Protein AF-Q9BMR5-F1 (afdb_monomer)

Solvent-accessible surface area (backbone atoms only — not comparable to full-atom values): 5766 Å² total; per-residue (Å²): 106,56,61,57,50,42,56,49,53,53,52,51,52,52,21,58,75,69,73,54,71,47,70,67,59,56,53,52,51,51,50,51,50,58,52,51,51,54,52,49,50,53,50,49,54,52,49,41,70,75,56,55,82,54,90,75,76,72,67,81,45,70,62,59,56,49,62,74,42,49,86,38,69,51,47,53,58,54,41,50,93,39,92,43,70,69,48,20,72,74,49,78,69,63,83,73,129

Organism: Plasmodium falciparum (NCBI:txid5833)

Sequence (97 aa):
FLEDYNKIKHKISHCINNGEVSKCIKDCVKKWVEEKEKEWKKLKEHYQKQYGYNNSGESYPVRSILEQFQSGTEFKNAIKPCGTLQQFESFCGLNGD

Mean predicted aligned error: 7.59 Å

Radius of gyration: 16.03 Å; Cα contacts (8 Å, |Δi|>4): 43; chains: 1; bounding box: 33×26×45 Å

Foldseek 3Di:
DLVVLLVLVVVCVVCVVVVNPDPVSVVVVVVVVVVVVVVVVVVQVVCCVVPVVPPPPPPVDVVVVLVVCCVPPSSCSNQPPDPDPVCSVPPVVPPPD

pLDDT: mean 80.09, std 14.68, range [31.17, 95.81]

InterPro domains:
  IPR004258 Duffy-binding-like domain [PF03011] (1-93)

Structure (mmCIF, N/CA/C/O backbone):
data_AF-Q9BMR5-F1
#
_entry.id   AF-Q9BMR5-F1
#
loop_
_atom_site.group_PDB
_atom_site.id
_atom_site.type_symbol
_atom_site.label_atom_id
_atom_site.label_alt_id
_atom_site.label_comp_id
_atom_site.label_asym_id
_atom_site.label_entity_id
_atom_site.label_seq_id
_atom_site.pdbx_PDB_ins_code
_atom_site.Cartn_x
_atom_site.Cartn_y
_atom_site.Cartn_z
_atom_site.occupancy
_atom_site.B_iso_or_equiv
_atom_site.auth_seq_id
_atom_site.auth_comp_id
_atom_site.auth_asym_id
_ato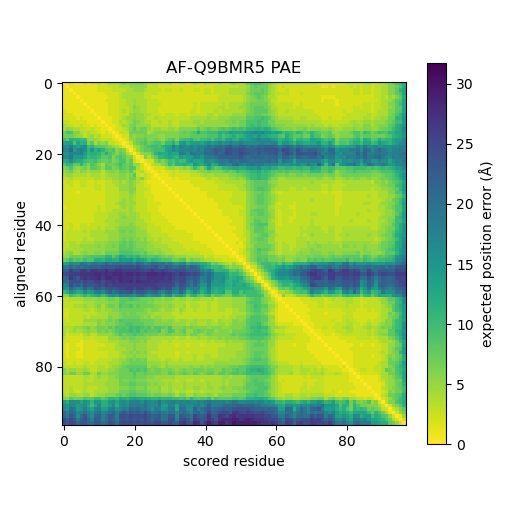m_site.auth_atom_id
_atom_site.pdbx_PDB_model_num
ATOM 1 N N . PHE A 1 1 ? 4.800 -2.669 1.728 1.00 90.19 1 PHE A N 1
ATOM 2 C CA . PHE A 1 1 ? 3.620 -1.858 1.347 1.00 90.19 1 PHE A CA 1
ATOM 3 C C . PHE A 1 1 ? 2.306 -2.596 1.604 1.00 90.19 1 PHE A C 1
AT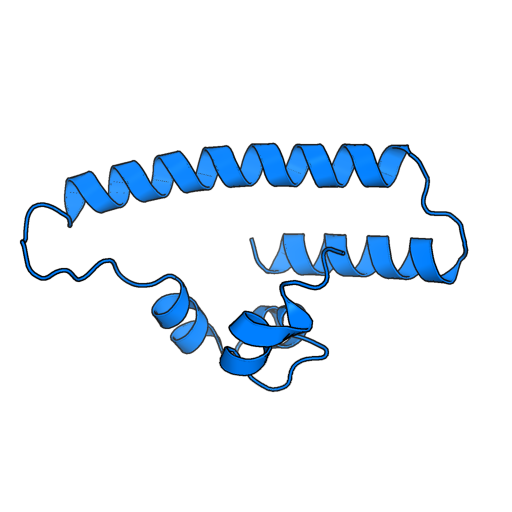OM 5 O O . PHE A 1 1 ? 1.621 -2.205 2.536 1.00 90.19 1 PHE A O 1
ATOM 12 N N . LEU A 1 2 ? 1.949 -3.654 0.849 1.00 92.44 2 LEU A N 1
ATOM 13 C CA . LEU A 1 2 ? 0.644 -4.336 1.001 1.00 92.44 2 LEU A CA 1
ATOM 14 C C . LEU A 1 2 ? 0.419 -4.937 2.399 1.00 92.44 2 LEU A C 1
ATOM 16 O O . LEU A 1 2 ? -0.683 -4.857 2.933 1.00 92.44 2 LEU A O 1
ATOM 20 N N . GLU A 1 3 ? 1.457 -5.489 3.025 1.00 93.12 3 GLU A N 1
ATOM 21 C CA . GLU A 1 3 ? 1.377 -5.964 4.413 1.00 93.12 3 GLU A CA 1
ATOM 22 C C . GLU A 1 3 ? 1.032 -4.846 5.404 1.00 93.12 3 GLU A C 1
ATOM 24 O O . GLU A 1 3 ? 0.133 -5.004 6.229 1.00 93.12 3 GLU A O 1
ATOM 29 N N . ASP A 1 4 ? 1.728 -3.711 5.319 1.00 92.81 4 ASP A N 1
ATOM 30 C CA . ASP A 1 4 ? 1.491 -2.559 6.195 1.00 92.81 4 ASP A CA 1
ATOM 31 C C . ASP A 1 4 ? 0.096 -1.982 5.967 1.00 92.81 4 ASP A C 1
ATOM 33 O O . ASP A 1 4 ? -0.628 -1.721 6.925 1.00 92.81 4 A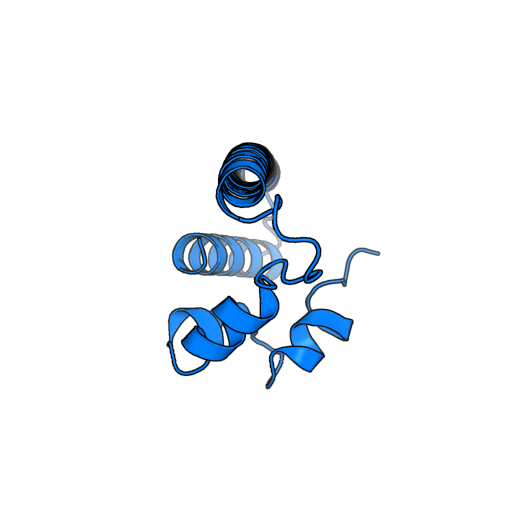SP A O 1
ATOM 37 N N . TYR A 1 5 ? -0.310 -1.872 4.699 1.00 91.88 5 TYR A N 1
ATOM 38 C CA . TYR A 1 5 ? -1.657 -1.472 4.313 1.00 91.88 5 TYR A CA 1
ATOM 39 C C . TYR A 1 5 ? -2.713 -2.381 4.957 1.00 91.88 5 TYR A C 1
ATOM 41 O O . TYR A 1 5 ? -3.642 -1.887 5.594 1.00 91.88 5 TYR A O 1
ATOM 49 N N . ASN A 1 6 ? -2.541 -3.706 4.880 1.00 92.12 6 ASN A N 1
ATOM 50 C CA . ASN A 1 6 ? -3.448 -4.670 5.506 1.00 92.12 6 ASN A CA 1
ATOM 51 C C . ASN A 1 6 ? -3.506 -4.514 7.033 1.00 92.12 6 ASN A C 1
ATOM 53 O O . ASN A 1 6 ? -4.595 -4.505 7.609 1.00 92.12 6 ASN A O 1
ATOM 57 N N . LYS A 1 7 ? -2.353 -4.348 7.696 1.00 90.94 7 LYS A N 1
ATOM 58 C CA . LYS A 1 7 ? -2.277 -4.132 9.153 1.00 90.94 7 LYS A CA 1
ATOM 59 C C . LYS A 1 7 ? -2.997 -2.846 9.567 1.00 90.94 7 LYS A C 1
ATOM 61 O O . LYS A 1 7 ? -3.735 -2.845 10.551 1.00 90.94 7 LYS A O 1
ATOM 66 N N . ILE A 1 8 ? -2.795 -1.759 8.824 1.00 89.38 8 ILE A N 1
ATOM 67 C CA . ILE A 1 8 ? -3.429 -0.462 9.078 1.00 89.38 8 ILE A CA 1
ATOM 68 C C . ILE A 1 8 ? -4.941 -0.555 8.867 1.00 89.38 8 ILE A C 1
ATOM 70 O O . ILE A 1 8 ? -5.703 -0.187 9.759 1.00 89.38 8 ILE A O 1
ATOM 74 N N . LYS A 1 9 ? -5.376 -1.116 7.737 1.00 86.44 9 LYS A N 1
ATOM 75 C CA . LYS A 1 9 ? -6.791 -1.319 7.407 1.00 86.44 9 LYS A CA 1
ATOM 76 C C . LYS A 1 9 ? -7.521 -2.124 8.482 1.00 86.44 9 LYS A C 1
ATOM 78 O O . LYS A 1 9 ? -8.602 -1.727 8.903 1.00 86.44 9 LYS A O 1
ATOM 83 N N . HIS A 1 10 ? -6.904 -3.201 8.971 1.00 86.88 10 HIS A N 1
ATOM 84 C CA . HIS A 1 10 ? -7.448 -4.021 10.055 1.00 86.88 10 HIS A CA 1
ATOM 85 C C . HIS A 1 10 ? -7.570 -3.251 11.382 1.00 86.88 10 HIS A C 1
ATOM 87 O O . HIS A 1 10 ? -8.558 -3.388 12.100 1.00 86.88 10 HIS A O 1
ATOM 93 N N . LYS A 1 11 ? -6.576 -2.425 11.733 1.00 83.75 11 LYS A N 1
ATOM 94 C CA . LYS A 1 11 ? -6.649 -1.591 12.945 1.00 83.75 11 LYS A CA 1
ATOM 95 C C . LYS A 1 11 ? -7.758 -0.545 12.839 1.00 83.75 11 LYS A C 1
ATOM 97 O O . LYS A 1 11 ? -8.529 -0.387 13.778 1.00 83.75 11 LYS A O 1
ATOM 102 N N . ILE A 1 12 ? -7.863 0.130 11.693 1.00 83.44 12 ILE A N 1
ATOM 103 C CA . ILE A 1 12 ? -8.900 1.141 11.451 1.00 83.44 12 ILE A CA 1
ATOM 104 C C . ILE A 1 12 ? -10.295 0.511 11.516 1.00 83.44 12 ILE A C 1
ATOM 106 O O . ILE A 1 12 ? -11.170 1.072 12.170 1.00 83.44 12 ILE A O 1
ATOM 110 N N . SER A 1 13 ? -10.508 -0.649 10.884 1.00 79.81 13 SER A N 1
ATOM 111 C CA . SER A 1 13 ? -11.820 -1.308 10.896 1.00 79.81 13 SER A CA 1
ATOM 112 C C . SER A 1 13 ? -12.259 -1.688 12.309 1.00 79.81 13 SER A C 1
ATOM 114 O O . SER A 1 13 ? -13.423 -1.502 12.651 1.00 79.81 13 SER A O 1
ATOM 116 N N . HIS A 1 14 ? -11.334 -2.147 13.158 1.00 75.75 14 HIS A N 1
ATOM 117 C CA . HIS A 1 14 ? -11.639 -2.435 14.559 1.00 75.75 14 HIS A CA 1
ATOM 118 C C . HIS A 1 14 ? -12.050 -1.171 15.331 1.00 75.75 14 HIS A C 1
ATOM 120 O O . HIS A 1 14 ? -13.025 -1.189 16.074 1.00 75.75 14 HIS A O 1
ATOM 126 N N . CYS A 1 15 ? -11.372 -0.047 15.097 1.00 74.94 15 CYS A N 1
ATOM 127 C CA . CYS A 1 15 ? -11.698 1.224 15.745 1.00 74.94 15 CYS A CA 1
ATOM 128 C C . CYS A 1 15 ? -13.029 1.820 15.282 1.00 74.94 15 CYS A C 1
ATOM 130 O O . CYS A 1 15 ? -13.752 2.378 16.101 1.00 74.94 15 CYS A O 1
ATOM 132 N N . ILE A 1 16 ? -13.373 1.684 13.998 1.00 73.56 16 ILE A N 1
ATOM 133 C CA . ILE A 1 16 ? -14.688 2.091 13.481 1.00 73.56 16 ILE A CA 1
ATOM 134 C C . ILE A 1 16 ? -15.787 1.244 14.129 1.00 73.56 16 ILE A C 1
ATOM 136 O O . ILE A 1 16 ? -16.752 1.797 14.649 1.00 73.56 16 ILE A O 1
ATOM 140 N N . ASN A 1 17 ? -15.616 -0.080 14.153 1.00 70.75 17 ASN A N 1
ATOM 141 C CA . ASN A 1 17 ? -16.616 -1.000 14.698 1.00 70.75 17 ASN A CA 1
ATOM 142 C C . ASN A 1 17 ? -16.828 -0.829 16.209 1.00 70.75 17 ASN A C 1
ATOM 144 O O . ASN A 1 17 ? -17.938 -1.031 16.690 1.00 70.75 17 ASN A O 1
ATOM 148 N N . ASN A 1 18 ? -15.790 -0.426 16.944 1.00 71.38 18 ASN A N 1
ATOM 149 C CA . ASN A 1 18 ? -15.872 -0.183 18.384 1.00 71.38 18 ASN A CA 1
ATOM 150 C C . ASN A 1 18 ? -16.301 1.256 18.736 1.00 71.38 18 ASN A C 1
ATOM 152 O O . ASN A 1 18 ? -16.393 1.586 19.913 1.00 71.38 18 ASN A O 1
ATOM 156 N N . GLY A 1 19 ? -16.532 2.134 17.748 1.00 63.59 19 GLY A N 1
ATOM 157 C CA . GLY A 1 19 ? -16.862 3.549 17.983 1.00 63.59 19 GLY A CA 1
ATOM 158 C C . GLY A 1 19 ? -15.694 4.401 18.505 1.00 63.59 19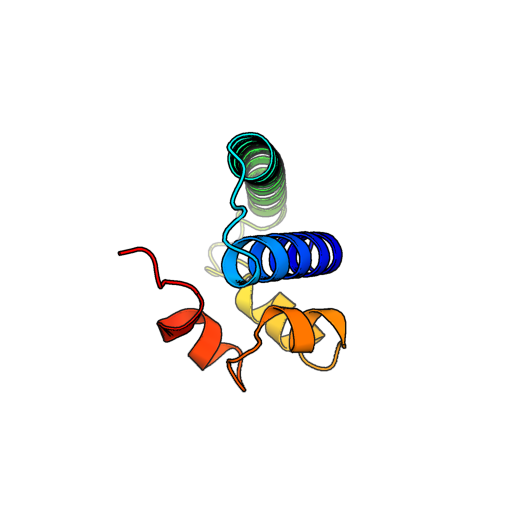 GLY A C 1
ATOM 159 O O . GLY A 1 19 ? -15.881 5.556 18.877 1.00 63.59 19 GLY A O 1
ATOM 160 N N . GLU A 1 20 ? -14.475 3.861 18.496 1.00 64.38 20 GLU A N 1
ATOM 161 C CA . GLU A 1 20 ? -13.264 4.446 19.078 1.00 64.38 20 GLU A CA 1
ATOM 162 C C . GLU A 1 20 ? -12.251 4.844 17.996 1.00 64.38 20 GLU A C 1
ATOM 164 O O . GLU A 1 20 ? -11.069 4.487 18.048 1.00 64.38 20 GLU A O 1
ATOM 169 N N . VAL A 1 21 ? -12.667 5.605 16.980 1.00 62.84 21 VAL A N 1
ATOM 170 C CA . VAL A 1 21 ? -11.681 6.215 16.072 1.00 62.84 21 VAL A CA 1
ATOM 171 C C . VAL A 1 21 ? -10.983 7.360 16.807 1.00 62.84 21 VAL A C 1
ATOM 173 O O . VAL A 1 21 ? -11.340 8.531 16.674 1.00 62.84 21 VAL A O 1
ATOM 176 N N . SER A 1 22 ? -9.978 7.017 17.614 1.00 67.75 22 SER A N 1
ATOM 177 C CA . SER A 1 22 ? -9.178 8.000 18.335 1.00 67.75 22 SER A CA 1
ATOM 178 C C . SER A 1 22 ? -8.402 8.892 17.359 1.00 67.75 22 SER A C 1
ATOM 180 O O . SER A 1 22 ? -7.948 8.460 16.294 1.00 67.75 22 SER A O 1
ATOM 182 N N . LYS A 1 23 ? -8.205 10.155 17.748 1.00 64.44 23 LYS A N 1
ATOM 183 C CA . LYS A 1 23 ? -7.396 11.130 16.998 1.00 64.44 23 LYS A CA 1
ATOM 184 C C . LYS A 1 23 ? -5.981 10.601 16.700 1.00 64.44 23 LYS A C 1
ATOM 186 O O . LYS A 1 23 ? -5.469 10.810 15.607 1.00 64.44 23 LYS A O 1
ATOM 191 N N . CYS A 1 24 ? -5.421 9.811 17.622 1.00 63.66 24 CYS A N 1
ATOM 192 C CA . CYS A 1 24 ? -4.109 9.173 17.495 1.00 63.66 24 CYS A CA 1
ATOM 193 C C . CYS A 1 24 ? -4.006 8.256 16.261 1.00 63.66 24 CYS A C 1
ATOM 195 O O . CYS A 1 24 ? -3.028 8.323 15.522 1.00 63.66 24 CYS A O 1
ATOM 197 N N . ILE A 1 25 ? -5.033 7.449 15.972 1.00 75.75 25 ILE A N 1
ATOM 198 C CA . ILE A 1 25 ? -4.998 6.522 14.829 1.00 75.75 25 ILE A CA 1
ATOM 199 C C . ILE A 1 25 ? -5.074 7.282 13.507 1.00 75.75 25 ILE A C 1
ATOM 201 O O . ILE A 1 25 ? -4.338 6.953 12.578 1.00 75.75 25 ILE A O 1
ATOM 205 N N . LYS A 1 26 ? -5.897 8.335 13.431 1.00 77.25 26 LYS A N 1
ATOM 206 C CA . LYS A 1 26 ? -5.960 9.198 12.242 1.00 77.25 26 LYS A CA 1
ATOM 207 C C . LYS A 1 26 ? -4.607 9.852 11.959 1.00 77.25 26 LYS A C 1
ATOM 209 O O . LYS A 1 26 ? -4.140 9.799 10.823 1.00 77.25 26 LYS A O 1
ATOM 214 N N . ASP A 1 27 ? -3.955 10.394 12.985 1.00 83.44 27 ASP A N 1
ATOM 215 C CA . ASP A 1 27 ? -2.657 11.060 12.842 1.00 83.44 27 ASP A CA 1
ATOM 216 C C . ASP A 1 27 ? -1.543 10.071 12.446 1.00 83.44 27 ASP A C 1
ATOM 218 O O . ASP A 1 27 ? -0.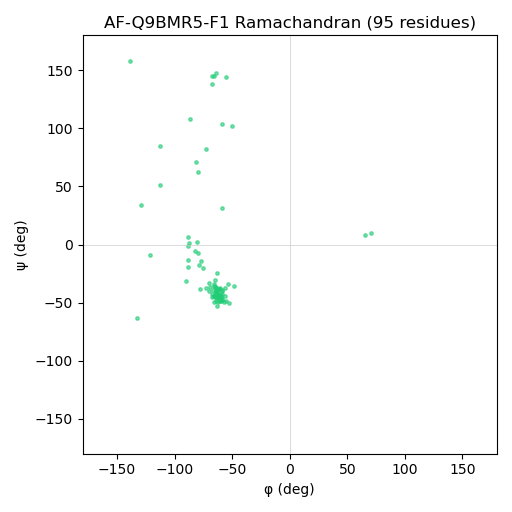727 10.376 11.573 1.00 83.44 27 ASP A O 1
ATOM 222 N N . CYS A 1 28 ? -1.539 8.853 13.004 1.00 84.81 28 CYS A N 1
ATOM 223 C CA . CYS A 1 28 ? -0.597 7.799 12.610 1.00 84.81 28 CYS A CA 1
ATOM 224 C C . CYS A 1 28 ? -0.776 7.365 11.149 1.00 84.81 28 CYS A C 1
ATOM 226 O O . CYS A 1 28 ? 0.209 7.219 10.427 1.00 84.81 28 CYS A O 1
ATOM 228 N N . VAL A 1 29 ? -2.022 7.162 10.711 1.00 88.75 29 VAL A N 1
ATOM 229 C CA . VAL A 1 29 ? -2.332 6.757 9.331 1.00 88.75 29 VAL A CA 1
ATOM 230 C C . VAL A 1 29 ? -1.950 7.863 8.360 1.00 88.75 29 VAL A C 1
ATOM 232 O O . VAL A 1 29 ? -1.289 7.589 7.363 1.00 88.75 29 VAL A O 1
ATOM 235 N N . LYS A 1 30 ? -2.290 9.116 8.683 1.00 89.31 30 LYS A N 1
ATOM 236 C CA . LYS A 1 30 ? -1.920 10.280 7.876 1.00 89.31 30 LYS A CA 1
ATOM 237 C C . LYS A 1 30 ? -0.405 10.375 7.704 1.00 89.31 30 LYS A C 1
ATOM 239 O O . LYS A 1 30 ? 0.072 10.472 6.579 1.00 89.31 30 LYS A O 1
ATOM 244 N N . LYS A 1 31 ? 0.355 10.269 8.799 1.00 92.38 31 LYS A N 1
ATOM 245 C CA . LYS A 1 31 ? 1.821 10.305 8.748 1.00 92.38 31 LYS A CA 1
ATOM 246 C C . LYS A 1 31 ? 2.398 9.165 7.905 1.00 92.38 31 LYS A C 1
ATOM 248 O O . LYS A 1 31 ? 3.300 9.396 7.107 1.00 92.38 31 LYS A O 1
ATOM 253 N N . TRP A 1 32 ? 1.860 7.952 8.044 1.00 93.12 32 TRP A N 1
ATOM 254 C CA . TRP A 1 32 ? 2.283 6.813 7.228 1.00 93.12 32 TRP A CA 1
ATOM 255 C C . TRP A 1 32 ? 2.017 7.049 5.734 1.00 93.12 32 TRP A C 1
ATOM 257 O O . TRP A 1 32 ? 2.903 6.799 4.920 1.00 93.12 32 TRP A O 1
ATOM 267 N N . VAL A 1 33 ? 0.843 7.581 5.367 1.00 92.50 33 VAL A N 1
ATOM 268 C CA . VAL A 1 33 ? 0.524 7.940 3.972 1.00 92.50 33 VAL A CA 1
ATOM 269 C C . VAL A 1 33 ? 1.511 8.984 3.447 1.00 92.50 33 VAL A C 1
ATOM 271 O O . VAL A 1 33 ? 2.112 8.762 2.400 1.00 92.50 33 VAL A O 1
ATOM 274 N N . GLU A 1 34 ? 1.761 10.061 4.196 1.00 95.31 34 GLU A N 1
ATOM 275 C CA . GLU A 1 34 ? 2.713 11.112 3.802 1.00 95.31 34 GLU A CA 1
ATOM 276 C C . GLU A 1 34 ? 4.141 10.574 3.591 1.00 95.31 34 GLU A C 1
ATOM 278 O O . GLU A 1 34 ? 4.855 11.006 2.682 1.00 95.31 34 GLU A O 1
ATOM 283 N N . GLU A 1 35 ? 4.590 9.636 4.428 1.00 95.81 35 GLU A N 1
ATOM 284 C CA . GLU A 1 35 ? 5.890 8.978 4.272 1.00 95.81 35 GLU A CA 1
ATOM 285 C C . GLU A 1 35 ? 5.924 8.092 3.019 1.00 95.81 35 GLU A C 1
ATOM 287 O O . GLU A 1 35 ? 6.869 8.180 2.227 1.00 95.81 35 GLU A O 1
ATOM 292 N N . LYS A 1 36 ? 4.876 7.294 2.777 1.00 94.50 36 LYS A N 1
ATOM 293 C CA . LYS A 1 36 ? 4.799 6.415 1.601 1.00 94.50 36 LYS A CA 1
ATOM 294 C C . LYS A 1 36 ? 4.626 7.168 0.290 1.00 94.50 36 LYS A C 1
ATOM 296 O O . LYS A 1 36 ? 5.215 6.752 -0.703 1.00 94.50 36 LYS A O 1
ATOM 301 N N . GLU A 1 37 ? 3.939 8.304 0.272 1.00 92.31 37 GLU A N 1
ATOM 302 C CA . GLU A 1 37 ? 3.891 9.186 -0.899 1.00 92.31 37 GLU A CA 1
ATOM 303 C C . GLU A 1 37 ? 5.275 9.745 -1.252 1.00 92.31 37 GLU A C 1
ATOM 305 O O . GLU A 1 37 ? 5.665 9.762 -2.423 1.00 92.31 37 GLU A O 1
ATOM 310 N N . LYS A 1 38 ? 6.060 10.154 -0.245 1.00 95.75 38 LYS A N 1
ATOM 311 C CA . LYS A 1 38 ? 7.436 10.638 -0.449 1.00 95.75 38 LYS A CA 1
ATOM 312 C C . LYS A 1 38 ? 8.354 9.533 -0.968 1.00 95.75 38 LYS A C 1
ATOM 314 O O . LYS A 1 38 ? 9.137 9.781 -1.886 1.00 95.75 38 LYS A O 1
ATOM 319 N N . GLU A 1 39 ? 8.271 8.332 -0.396 1.00 94.62 39 GLU A N 1
ATOM 320 C CA . GLU A 1 39 ? 8.999 7.155 -0.890 1.00 94.62 39 GLU A CA 1
ATOM 321 C C . GLU A 1 39 ? 8.612 6.839 -2.341 1.00 94.62 39 GLU A C 1
ATOM 323 O O . GLU A 1 39 ? 9.485 6.688 -3.198 1.00 94.62 39 GLU A O 1
ATOM 328 N N . TRP A 1 40 ? 7.308 6.815 -2.635 1.00 90.75 40 TRP A N 1
ATOM 329 C CA . TRP A 1 40 ? 6.778 6.516 -3.961 1.00 90.75 40 TRP A CA 1
ATOM 330 C C . TRP A 1 40 ? 7.238 7.523 -5.014 1.00 90.75 40 TRP A C 1
ATOM 332 O O . TRP A 1 40 ? 7.667 7.126 -6.097 1.00 90.75 40 TRP A O 1
ATOM 342 N N . LYS A 1 41 ? 7.222 8.822 -4.692 1.00 88.69 41 LYS A N 1
ATOM 343 C CA . LYS A 1 41 ? 7.706 9.8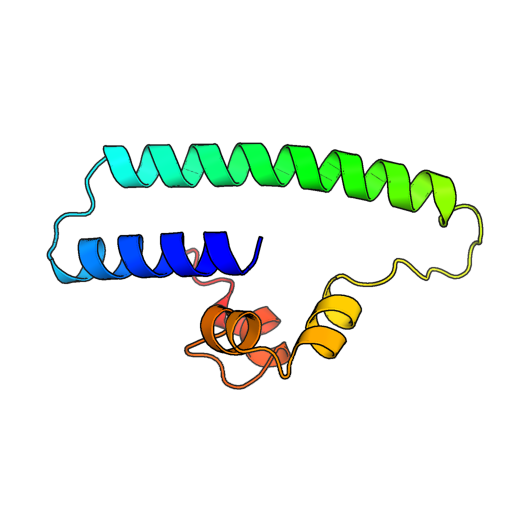74 -5.594 1.00 88.69 41 LYS A CA 1
ATOM 344 C C . LYS A 1 41 ? 9.173 9.658 -5.971 1.00 88.69 41 LYS A C 1
ATOM 346 O O . LYS A 1 41 ? 9.500 9.682 -7.154 1.00 88.69 41 LYS A O 1
ATOM 351 N N . LYS A 1 42 ? 10.038 9.380 -4.990 1.00 91.56 42 LYS A N 1
ATOM 352 C CA . LYS A 1 42 ? 11.465 9.107 -5.235 1.00 91.56 42 LYS A CA 1
ATOM 353 C C . LYS A 1 42 ? 11.670 7.856 -6.088 1.00 91.56 42 LYS A C 1
ATOM 355 O O . LYS A 1 42 ? 12.479 7.876 -7.012 1.00 91.56 42 LYS A O 1
ATOM 360 N N . LEU A 1 43 ? 10.931 6.783 -5.799 1.00 87.19 43 LEU A N 1
ATOM 361 C CA . LEU A 1 43 ? 11.006 5.541 -6.568 1.00 87.19 43 LEU A CA 1
ATOM 362 C C . LEU A 1 43 ? 10.552 5.758 -8.014 1.00 87.19 43 LEU A C 1
ATOM 364 O O . LEU A 1 43 ? 11.242 5.336 -8.938 1.00 87.19 43 LEU A O 1
ATOM 368 N N . LYS A 1 44 ? 9.444 6.477 -8.213 1.00 83.56 44 LYS A N 1
ATOM 369 C CA . LYS A 1 44 ? 8.935 6.839 -9.537 1.00 83.56 44 LYS A CA 1
ATOM 370 C C . LYS A 1 44 ? 9.947 7.677 -10.314 1.00 83.56 44 LYS A C 1
ATOM 372 O O . LYS A 1 44 ? 10.228 7.352 -11.460 1.00 83.56 44 LYS A O 1
ATOM 377 N N . GLU A 1 45 ? 10.530 8.704 -9.697 1.00 85.94 45 GLU A N 1
ATOM 378 C CA . GLU A 1 45 ? 11.567 9.536 -10.322 1.00 85.94 45 GLU A CA 1
ATOM 379 C C . GLU A 1 45 ? 12.798 8.712 -10.725 1.00 85.94 45 GLU A C 1
ATOM 381 O O . GLU A 1 45 ? 13.303 8.864 -11.836 1.00 85.94 45 GLU A O 1
ATOM 386 N N . HIS A 1 46 ? 13.276 7.819 -9.854 1.00 86.69 46 HIS A N 1
ATOM 387 C CA . HIS A 1 46 ? 14.410 6.945 -10.159 1.00 86.69 46 HIS A CA 1
ATOM 388 C C . HIS A 1 46 ? 14.089 5.983 -11.310 1.00 86.69 46 HIS A C 1
ATOM 390 O O . HIS A 1 46 ? 14.868 5.849 -12.253 1.00 86.69 46 HIS A O 1
ATOM 396 N N . TYR A 1 47 ? 12.916 5.352 -11.264 1.00 80.81 47 TYR A N 1
ATOM 397 C CA . TYR A 1 47 ? 12.456 4.433 -12.298 1.00 80.81 47 TYR A CA 1
ATOM 398 C C . TYR A 1 47 ? 12.295 5.137 -13.652 1.00 80.81 47 TYR A C 1
ATOM 400 O O . TYR A 1 47 ? 12.768 4.645 -14.671 1.00 80.81 47 TYR A O 1
ATOM 408 N N . GLN A 1 48 ? 11.705 6.335 -13.665 1.00 79.38 48 GLN A N 1
ATOM 409 C CA . GLN A 1 48 ? 11.569 7.159 -14.868 1.00 79.38 48 GLN A CA 1
ATOM 410 C C . GLN A 1 48 ? 12.921 7.623 -15.418 1.00 79.38 48 GLN A C 1
ATOM 412 O O . GLN A 1 48 ? 13.093 7.655 -16.630 1.00 79.38 48 GLN A O 1
ATOM 417 N N . LYS A 1 49 ? 13.905 7.941 -14.572 1.00 83.56 49 LYS A N 1
ATOM 418 C CA . LYS A 1 49 ? 15.265 8.249 -15.047 1.00 83.56 49 LYS A CA 1
ATOM 419 C C . LYS A 1 49 ? 15.919 7.052 -15.735 1.00 83.56 49 LYS A C 1
ATOM 421 O O . LYS A 1 49 ? 16.601 7.235 -16.736 1.00 83.56 49 LYS A O 1
ATOM 426 N N . GLN A 1 50 ? 15.717 5.849 -15.198 1.00 79.69 50 GLN A N 1
ATOM 427 C CA . GLN A 1 50 ? 16.337 4.629 -15.711 1.00 79.69 50 GLN A CA 1
ATOM 428 C C . GLN A 1 50 ? 15.647 4.091 -16.975 1.00 79.69 50 GLN A C 1
ATOM 430 O O . GLN A 1 50 ? 16.327 3.612 -17.877 1.00 79.69 50 GLN A O 1
ATOM 435 N N . TYR A 1 51 ? 14.317 4.176 -17.049 1.00 75.25 51 TYR A N 1
ATOM 436 C CA . TYR A 1 51 ? 13.520 3.514 -18.091 1.00 75.25 51 TYR A CA 1
ATOM 437 C C . TYR A 1 51 ? 12.675 4.473 -18.946 1.00 75.25 51 TYR A C 1
ATOM 439 O O . TYR A 1 51 ? 12.114 4.061 -19.954 1.00 75.25 51 TYR A O 1
ATOM 447 N N . GLY A 1 52 ? 12.588 5.755 -18.585 1.00 67.31 52 GLY A N 1
ATOM 448 C CA . GLY A 1 52 ? 11.725 6.748 -19.238 1.00 67.31 52 GLY A CA 1
ATOM 449 C C . GLY A 1 52 ? 12.334 7.476 -20.440 1.00 67.31 52 GLY A C 1
ATOM 450 O O . GLY A 1 52 ? 11.665 8.329 -21.010 1.00 67.31 52 GLY A O 1
ATOM 451 N N . TYR A 1 53 ? 13.576 7.164 -20.835 1.00 58.94 53 TYR A N 1
ATOM 452 C CA . TYR A 1 53 ? 14.199 7.706 -22.058 1.00 58.94 53 TYR A CA 1
ATOM 453 C C . TYR A 1 53 ? 13.726 7.008 -23.339 1.00 58.94 53 TYR A C 1
ATOM 455 O O . TYR A 1 53 ? 13.860 7.550 -24.437 1.00 58.94 53 TYR A O 1
ATOM 463 N N . ASN A 1 54 ? 13.143 5.819 -23.205 1.00 54.66 54 ASN A N 1
ATOM 464 C CA . ASN A 1 54 ? 12.531 5.116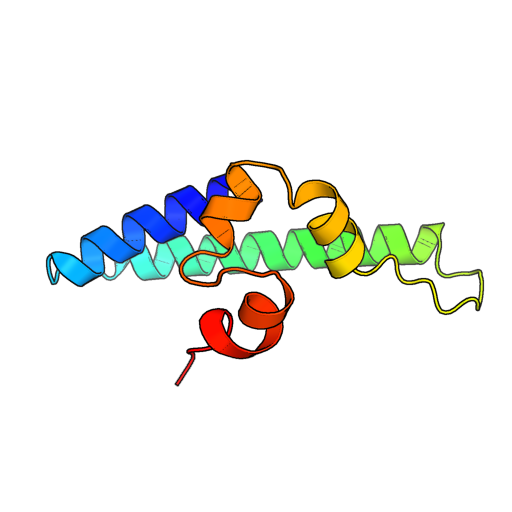 -24.314 1.00 54.66 54 ASN A CA 1
ATOM 465 C C . ASN A 1 54 ? 11.092 5.626 -24.414 1.00 54.66 54 ASN A C 1
ATOM 467 O O . ASN A 1 54 ? 10.266 5.317 -23.561 1.00 54.66 54 ASN A O 1
ATOM 471 N N . ASN A 1 55 ? 10.799 6.422 -25.443 1.00 51.03 55 ASN A N 1
ATOM 472 C CA . ASN A 1 55 ? 9.470 6.938 -25.808 1.00 51.03 55 ASN A CA 1
ATOM 473 C C . ASN A 1 55 ? 8.416 5.832 -26.099 1.00 51.03 55 ASN A C 1
ATOM 475 O O . ASN A 1 55 ? 7.532 6.027 -26.925 1.00 51.03 55 ASN A O 1
ATOM 479 N N . SER A 1 56 ? 8.478 4.658 -25.465 1.00 51.62 56 SER A N 1
ATOM 480 C CA . SER A 1 56 ? 7.496 3.583 -25.631 1.00 51.62 56 SER A CA 1
ATOM 481 C C . SER A 1 56 ? 6.221 3.806 -24.815 1.00 51.62 56 SER A C 1
ATOM 483 O O . SER A 1 56 ? 5.268 3.051 -24.966 1.00 51.62 56 SER A O 1
ATOM 485 N N . GLY A 1 57 ? 6.163 4.817 -23.939 1.00 50.78 57 GLY A N 1
ATOM 486 C CA . GLY A 1 57 ? 5.006 4.993 -23.054 1.00 50.78 57 GLY A CA 1
ATOM 487 C C . GLY A 1 57 ? 4.846 3.854 -22.036 1.00 50.78 57 GLY A C 1
ATOM 488 O O . GLY A 1 57 ? 3.861 3.821 -21.302 1.00 50.78 57 GLY A O 1
ATOM 489 N N . GLU A 1 58 ? 5.829 2.952 -21.938 1.00 52.41 58 GLU A N 1
ATOM 490 C CA . GLU A 1 58 ? 5.865 1.835 -20.994 1.00 52.41 58 GLU A CA 1
ATOM 491 C C . GLU A 1 58 ? 6.306 2.325 -19.610 1.00 52.41 58 GLU A C 1
ATOM 493 O O . GLU A 1 58 ? 7.318 1.929 -19.034 1.00 52.41 58 GLU A O 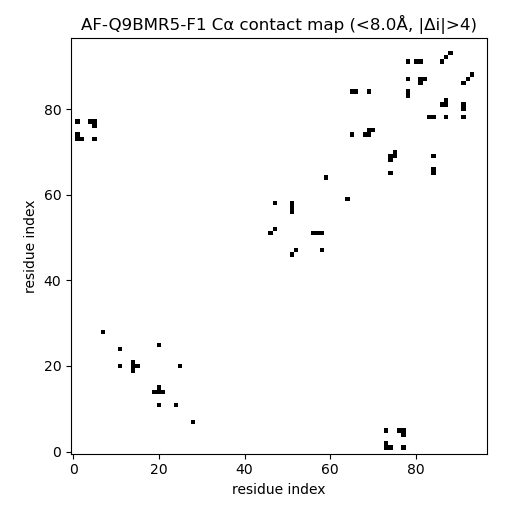1
ATOM 498 N N . SER A 1 59 ? 5.503 3.213 -19.032 1.00 56.25 59 SER A N 1
ATOM 499 C CA . SER A 1 59 ? 5.399 3.273 -17.582 1.00 56.25 59 SER A CA 1
ATOM 500 C C . SER A 1 59 ? 4.928 1.891 -17.150 1.00 56.25 59 SER A C 1
ATOM 502 O O . SER A 1 59 ? 3.748 1.626 -17.342 1.00 56.25 59 SER A O 1
ATOM 504 N N . TYR A 1 60 ? 5.797 1.029 -16.600 1.00 60.06 60 TYR A N 1
ATOM 505 C CA . TYR A 1 60 ? 5.377 -0.232 -15.973 1.00 60.06 60 TYR A CA 1
ATOM 506 C C . TYR A 1 60 ? 4.247 0.094 -14.998 1.00 60.06 60 TYR A C 1
ATOM 508 O O . TYR A 1 60 ? 4.504 0.683 -13.939 1.00 60.06 60 TYR A O 1
ATOM 516 N N . PRO A 1 61 ? 2.984 -0.167 -15.373 1.00 74.44 61 PRO A N 1
ATOM 517 C CA . PRO A 1 61 ? 1.875 0.357 -14.615 1.00 74.44 61 PRO A CA 1
ATOM 518 C C . PRO A 1 61 ? 1.905 -0.349 -13.270 1.00 74.44 61 PRO A C 1
ATOM 520 O O . PRO A 1 61 ? 2.091 -1.565 -13.210 1.00 74.44 61 PRO A O 1
ATOM 523 N N . VAL A 1 62 ? 1.678 0.389 -12.184 1.00 81.25 62 VAL A N 1
ATOM 524 C CA . VAL A 1 62 ? 1.488 -0.214 -10.852 1.00 81.25 62 VAL A CA 1
ATOM 525 C C . VAL A 1 62 ? 0.474 -1.355 -10.928 1.00 81.25 62 VAL A C 1
ATOM 527 O O . VAL A 1 62 ? 0.658 -2.394 -10.304 1.00 81.25 62 VAL A O 1
ATOM 530 N N . ARG A 1 63 ? -0.537 -1.192 -11.786 1.00 84.56 63 ARG A N 1
ATOM 531 C CA . ARG A 1 63 ? -1.500 -2.223 -12.145 1.00 84.56 63 ARG A CA 1
ATOM 532 C C . ARG A 1 63 ? -0.855 -3.530 -12.615 1.00 84.56 63 ARG A C 1
ATOM 534 O O . ARG A 1 63 ? -1.188 -4.565 -12.062 1.00 84.56 63 ARG A O 1
ATOM 541 N N . SER A 1 64 ? 0.087 -3.512 -13.557 1.00 85.62 64 SER A N 1
ATOM 542 C CA . SER A 1 64 ? 0.726 -4.742 -14.052 1.00 85.62 64 SER A CA 1
ATOM 543 C C . SER A 1 64 ? 1.527 -5.457 -12.966 1.00 85.62 64 SER A C 1
ATOM 545 O O . SER A 1 64 ? 1.521 -6.683 -12.901 1.00 85.62 64 SER A O 1
ATOM 547 N N . ILE A 1 65 ? 2.177 -4.703 -12.075 1.00 86.62 65 ILE A N 1
ATOM 548 C CA . ILE A 1 65 ? 2.851 -5.273 -10.901 1.00 86.62 65 ILE A CA 1
ATOM 549 C C . ILE A 1 65 ? 1.809 -5.952 -10.001 1.00 86.62 65 ILE A C 1
ATOM 551 O O . ILE A 1 65 ? 1.961 -7.110 -9.629 1.00 86.62 65 ILE A O 1
ATOM 555 N N . LEU A 1 66 ? 0.714 -5.262 -9.689 1.00 89.75 66 LEU A N 1
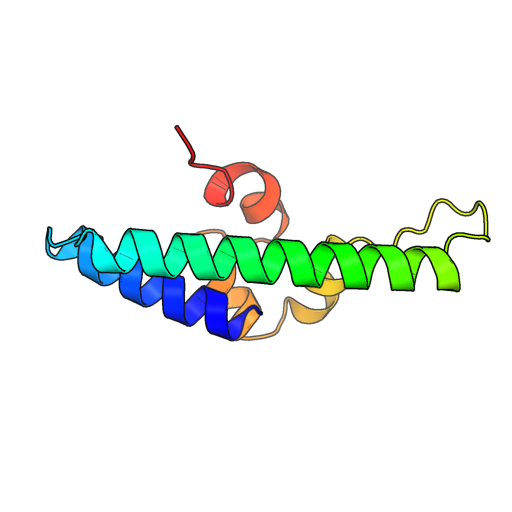ATOM 556 C CA . LEU A 1 66 ? -0.365 -5.797 -8.861 1.00 89.75 66 LEU A CA 1
ATOM 557 C C . LEU A 1 66 ? -1.046 -7.033 -9.480 1.00 89.75 66 LEU A C 1
ATOM 559 O O . LEU A 1 66 ? -1.339 -7.980 -8.754 1.00 89.75 66 LEU A O 1
ATOM 563 N N . GLU A 1 67 ? -1.233 -7.069 -10.801 1.00 90.19 67 GLU A N 1
ATOM 564 C CA . GLU A 1 67 ? -1.749 -8.230 -11.542 1.00 90.19 67 GLU A CA 1
ATOM 565 C C . GLU A 1 67 ? -0.812 -9.444 -11.429 1.00 90.19 67 GLU A C 1
ATOM 567 O O . GLU A 1 67 ? -1.287 -10.565 -11.257 1.00 90.19 67 GLU A O 1
ATOM 572 N N . GLN A 1 68 ? 0.513 -9.249 -11.440 1.00 90.62 68 GLN A N 1
ATOM 573 C CA . GLN A 1 68 ? 1.474 -10.340 -11.208 1.00 90.62 68 GLN A CA 1
ATOM 574 C C . GLN A 1 68 ? 1.381 -10.901 -9.783 1.00 90.62 68 GLN A C 1
ATOM 576 O O . GLN A 1 68 ? 1.500 -12.109 -9.580 1.00 90.62 68 GLN A O 1
ATOM 581 N N . PHE A 1 69 ? 1.118 -10.044 -8.794 1.00 89.62 69 PHE A N 1
ATOM 582 C CA . PHE A 1 69 ? 0.983 -10.442 -7.390 1.00 89.62 69 PHE A CA 1
ATOM 583 C C . PHE A 1 69 ? -0.444 -10.843 -6.991 1.00 89.62 69 PHE A C 1
ATOM 585 O O . PHE A 1 69 ? -0.693 -11.120 -5.816 1.00 89.62 69 PHE A O 1
ATOM 592 N N . GLN A 1 70 ? -1.383 -10.932 -7.940 1.00 90.88 70 GLN A N 1
ATOM 593 C CA . GLN A 1 70 ? -2.805 -11.119 -7.635 1.00 90.88 70 GLN A CA 1
ATOM 594 C C . GLN A 1 70 ? -3.138 -12.439 -6.919 1.00 90.88 70 GLN A C 1
ATOM 596 O O . GLN A 1 70 ? -4.147 -12.561 -6.220 1.00 90.88 70 GLN A O 1
ATOM 601 N N . SER A 1 71 ? -2.290 -13.456 -7.087 1.00 90.12 71 SER A N 1
ATOM 602 C CA . SER A 1 71 ? -2.435 -14.750 -6.418 1.00 90.12 71 SER A CA 1
ATOM 603 C C . SER A 1 71 ? -2.034 -14.697 -4.938 1.00 90.12 71 SER A C 1
ATOM 605 O O . SER A 1 71 ? -2.490 -15.552 -4.169 1.00 90.12 71 SER A O 1
ATOM 607 N N . GLY A 1 72 ? -1.247 -13.691 -4.538 1.00 93.38 72 GLY A N 1
ATOM 608 C CA . GLY A 1 72 ? -0.706 -13.516 -3.196 1.00 93.38 72 GLY A CA 1
ATOM 609 C C . GLY A 1 72 ? -1.774 -13.205 -2.150 1.00 93.38 72 GLY A C 1
ATOM 610 O O . GLY A 1 72 ? -2.764 -12.513 -2.408 1.00 93.38 72 GLY A O 1
ATOM 611 N N . THR A 1 73 ? -1.574 -13.719 -0.939 1.00 93.69 73 THR A N 1
ATOM 612 C CA . THR A 1 73 ? -2.516 -13.562 0.177 1.00 93.69 73 THR A CA 1
ATOM 613 C C . THR A 1 73 ? -2.645 -12.099 0.597 1.00 93.69 73 THR A C 1
ATOM 615 O O . THR A 1 73 ? -3.745 -11.617 0.868 1.00 93.69 73 THR A O 1
ATOM 618 N N . GLU A 1 74 ? -1.537 -11.364 0.596 1.00 93.62 74 GLU A N 1
ATOM 619 C CA . GLU A 1 74 ? -1.457 -9.945 0.930 1.00 93.62 74 GLU A CA 1
ATOM 620 C C . GLU A 1 74 ? -2.275 -9.114 -0.055 1.00 93.62 74 GLU A C 1
ATOM 622 O O . GLU A 1 74 ? -3.041 -8.246 0.365 1.00 93.62 74 GLU A O 1
ATOM 627 N N . PHE A 1 75 ? -2.159 -9.412 -1.351 1.00 93.56 75 PHE A N 1
ATOM 628 C CA . PHE A 1 75 ? -2.941 -8.761 -2.396 1.00 93.56 75 PHE A CA 1
ATOM 629 C C . PHE A 1 75 ? -4.434 -9.040 -2.221 1.00 93.56 75 PHE A C 1
ATOM 631 O O . PHE A 1 75 ? -5.232 -8.108 -2.115 1.00 93.56 75 PHE A O 1
ATOM 638 N N . LYS A 1 76 ? -4.811 -10.320 -2.108 1.00 93.00 76 LYS A N 1
ATOM 639 C CA . LYS A 1 76 ? -6.207 -10.742 -1.919 1.00 93.00 76 LYS A CA 1
ATOM 640 C C . LYS A 1 76 ? -6.839 -10.099 -0.688 1.00 93.00 76 LYS A C 1
ATOM 642 O O . LYS A 1 76 ? -8.010 -9.741 -0.716 1.00 93.00 76 LYS A O 1
ATOM 647 N N . ASN A 1 77 ? -6.084 -9.942 0.397 1.00 91.94 77 ASN A N 1
ATOM 648 C CA . ASN A 1 77 ? -6.566 -9.270 1.601 1.00 91.94 77 ASN A CA 1
ATOM 649 C C . ASN A 1 77 ? -6.680 -7.752 1.421 1.00 91.94 77 ASN A C 1
ATOM 651 O O . ASN A 1 77 ? -7.649 -7.158 1.901 1.00 91.94 77 ASN A O 1
ATOM 655 N N . ALA A 1 78 ? -5.748 -7.141 0.687 1.00 91.06 78 ALA A N 1
ATOM 656 C CA . ALA A 1 78 ? -5.743 -5.704 0.451 1.00 91.06 78 ALA A CA 1
ATOM 657 C C . ALA A 1 78 ? -6.968 -5.264 -0.355 1.00 91.06 78 ALA A C 1
ATOM 659 O O . ALA A 1 78 ? -7.629 -4.297 0.031 1.00 91.06 78 ALA A O 1
ATOM 660 N N . ILE A 1 79 ? -7.323 -6.013 -1.403 1.00 90.81 79 ILE A N 1
ATOM 661 C CA . ILE A 1 79 ? -8.426 -5.640 -2.295 1.00 90.81 79 ILE A CA 1
ATOM 662 C C . ILE A 1 79 ? -9.819 -5.913 -1.719 1.00 90.81 79 ILE A C 1
ATOM 664 O O . ILE A 1 79 ? -10.793 -5.377 -2.235 1.00 90.81 79 ILE A O 1
ATOM 668 N N . LYS A 1 80 ? -9.953 -6.693 -0.636 1.00 89.44 80 LYS A N 1
ATOM 669 C CA . LYS A 1 80 ? -11.263 -6.950 -0.008 1.00 89.44 80 LYS A CA 1
ATOM 670 C C . LYS A 1 80 ? -11.970 -5.638 0.375 1.00 89.44 80 LYS A C 1
ATOM 672 O O . LYS A 1 80 ? -11.310 -4.713 0.839 1.00 89.44 80 LYS A O 1
ATOM 677 N N . PRO A 1 81 ? -13.301 -5.544 0.273 1.00 87.00 81 PRO A N 1
ATOM 678 C CA . PRO A 1 81 ? -14.224 -6.609 -0.106 1.00 87.00 81 PRO A CA 1
ATOM 679 C C . PRO A 1 81 ? -14.317 -6.843 -1.623 1.00 87.00 81 PRO A C 1
ATOM 681 O O . PRO A 1 81 ? -15.094 -7.695 -2.040 1.00 87.00 81 PRO A O 1
ATOM 684 N N . CYS A 1 82 ? -13.555 -6.123 -2.452 1.00 88.25 82 CYS A N 1
ATOM 685 C CA . CYS A 1 82 ? -13.593 -6.313 -3.898 1.00 88.25 82 CYS A CA 1
ATOM 686 C C . CYS A 1 82 ? -13.063 -7.703 -4.291 1.00 88.25 82 CYS A C 1
ATOM 688 O O . CYS A 1 82 ? -12.121 -8.220 -3.684 1.00 88.25 82 CYS A O 1
ATOM 690 N N . GLY A 1 83 ? -13.652 -8.293 -5.335 1.00 85.31 83 GLY A N 1
ATOM 691 C CA . GLY A 1 83 ? -13.248 -9.600 -5.858 1.00 85.31 83 GLY A CA 1
ATOM 692 C C . GLY A 1 83 ? -12.138 -9.534 -6.909 1.00 85.31 83 GLY A C 1
ATOM 693 O O . GLY A 1 83 ? -11.472 -10.535 -7.155 1.00 85.31 83 GLY A O 1
ATOM 694 N N . THR A 1 84 ? -11.923 -8.369 -7.527 1.00 89.00 84 THR A N 1
ATOM 695 C CA . THR A 1 84 ? -10.943 -8.172 -8.608 1.00 89.00 84 THR A CA 1
ATOM 696 C C . THR A 1 84 ? -10.194 -6.851 -8.460 1.00 89.00 84 THR A C 1
ATOM 698 O O . THR A 1 84 ? -10.696 -5.910 -7.839 1.00 89.00 84 THR A O 1
ATOM 701 N N . LEU A 1 85 ? -9.008 -6.758 -9.077 1.00 88.62 85 LEU A N 1
ATOM 702 C CA . LEU A 1 85 ? -8.241 -5.510 -9.130 1.00 88.62 85 LEU A CA 1
ATOM 703 C C . LEU A 1 85 ? -9.038 -4.386 -9.802 1.00 88.62 85 LEU A C 1
ATOM 705 O O . LEU A 1 85 ? -9.052 -3.270 -9.304 1.00 88.62 85 LEU A O 1
ATOM 709 N N . GLN A 1 86 ? -9.769 -4.698 -10.876 1.00 88.00 86 GLN A N 1
ATOM 710 C CA . GLN A 1 86 ? -10.595 -3.722 -11.586 1.00 88.00 86 GLN A CA 1
ATOM 711 C C . GLN A 1 86 ? -11.664 -3.097 -10.677 1.00 88.00 86 GLN A C 1
ATOM 713 O O . GLN A 1 86 ? -11.828 -1.883 -10.665 1.00 88.00 86 GLN A O 1
ATOM 718 N N . GLN A 1 87 ? -12.360 -3.912 -9.877 1.00 87.50 87 GLN A N 1
ATOM 719 C CA . GLN A 1 87 ? -13.348 -3.417 -8.908 1.00 87.50 87 GLN A CA 1
ATOM 720 C C . GLN A 1 87 ? -12.706 -2.580 -7.794 1.00 87.50 87 GLN A C 1
ATOM 722 O O . GLN A 1 87 ? -13.314 -1.633 -7.292 1.00 87.50 87 GLN A O 1
ATOM 727 N N . PHE A 1 88 ? -11.482 -2.935 -7.399 1.00 86.81 88 PHE A N 1
ATOM 728 C CA . PHE A 1 88 ? -10.711 -2.176 -6.421 1.00 86.81 88 PHE A CA 1
ATOM 729 C C . PHE A 1 88 ? -10.287 -0.806 -6.964 1.00 86.81 88 PHE A C 1
ATOM 731 O O . PHE A 1 88 ? -10.441 0.186 -6.258 1.00 86.81 88 PHE A O 1
ATOM 738 N N . GLU A 1 89 ? -9.845 -0.734 -8.223 1.00 83.94 89 GLU A N 1
ATOM 739 C CA . GLU A 1 89 ? -9.489 0.517 -8.907 1.00 83.94 89 GLU A CA 1
ATOM 740 C C . GLU A 1 89 ? -10.689 1.461 -9.074 1.00 83.94 89 GLU A C 1
ATOM 742 O O . GLU A 1 89 ? -10.550 2.666 -8.882 1.00 83.94 89 GLU A O 1
ATOM 747 N N . SER A 1 90 ? -11.864 0.930 -9.430 1.00 79.94 90 SER A N 1
ATOM 748 C CA . SER A 1 90 ? -13.015 1.756 -9.811 1.00 79.94 90 SER A CA 1
ATOM 749 C C . SER A 1 90 ? -13.937 2.154 -8.659 1.00 79.94 90 SER A C 1
ATOM 751 O O . SER A 1 90 ? -14.603 3.178 -8.759 1.00 79.94 90 SER A O 1
ATOM 753 N N . PHE A 1 91 ? -14.069 1.314 -7.624 1.00 70.75 91 PHE A N 1
ATOM 754 C CA . PHE A 1 91 ? -15.185 1.412 -6.675 1.00 70.75 91 PHE A CA 1
ATOM 755 C C . PHE A 1 91 ? -14.742 1.356 -5.212 1.00 70.75 91 PHE A C 1
ATOM 757 O O . PHE A 1 91 ? -14.901 2.335 -4.492 1.00 70.75 91 PHE A O 1
ATOM 764 N N . CYS A 1 92 ? -14.143 0.253 -4.740 1.00 66.44 92 CYS A N 1
ATOM 765 C CA . CYS A 1 92 ? -13.839 0.143 -3.304 1.00 66.44 92 CYS A CA 1
ATOM 766 C C . CYS A 1 92 ? -12.542 0.855 -2.862 1.00 66.44 92 CYS A C 1
ATOM 768 O O . CYS A 1 92 ? -12.264 0.900 -1.664 1.00 66.44 92 CYS A O 1
ATOM 770 N N . GLY A 1 93 ? -11.757 1.407 -3.796 1.00 53.25 93 GLY A N 1
ATOM 771 C CA . GLY A 1 93 ? -10.571 2.225 -3.510 1.00 53.25 93 GLY A CA 1
ATOM 772 C C . GLY A 1 93 ? -10.848 3.725 -3.329 1.00 53.25 93 GLY A C 1
ATOM 773 O O . GLY A 1 93 ? -9.973 4.430 -2.833 1.00 53.25 93 GLY A O 1
ATOM 774 N N . LEU A 1 94 ? -12.043 4.206 -3.703 1.00 47.38 94 LEU A N 1
ATOM 775 C CA . LEU A 1 94 ? -12.400 5.633 -3.772 1.00 47.38 94 LEU A CA 1
ATOM 776 C C . LEU A 1 94 ? -13.705 5.977 -3.034 1.00 47.38 94 LEU A C 1
ATOM 778 O O . LEU A 1 94 ? -14.409 6.897 -3.432 1.00 47.38 94 LEU A O 1
ATOM 782 N N . ASN A 1 95 ? -14.018 5.307 -1.923 1.00 43.47 95 ASN A N 1
ATOM 783 C CA . ASN A 1 95 ? -14.994 5.866 -0.979 1.00 43.47 95 ASN A CA 1
ATOM 784 C C . ASN A 1 95 ? -14.291 6.900 -0.089 1.00 43.47 95 ASN A C 1
ATOM 786 O O . ASN A 1 95 ? -14.007 6.656 1.084 1.00 43.47 95 ASN A O 1
ATOM 790 N N . GLY A 1 96 ? -13.950 8.024 -0.712 1.00 39.72 96 GLY A N 1
ATOM 791 C CA . GLY A 1 96 ? -13.777 9.308 -0.056 1.00 39.72 96 GLY A CA 1
ATOM 792 C C . GLY A 1 96 ? -14.898 10.213 -0.547 1.00 39.72 96 GLY A C 1
ATOM 793 O O . GLY A 1 96 ? -14.695 10.933 -1.521 1.00 39.72 96 GLY A O 1
ATOM 794 N N . ASP A 1 97 ? -16.060 10.111 0.098 1.00 31.17 97 ASP A N 1
ATOM 795 C CA . ASP A 1 97 ? -16.936 11.275 0.267 1.00 31.17 97 ASP A CA 1
ATOM 796 C C . ASP A 1 97 ? -16.325 12.188 1.346 1.00 31.17 97 ASP A C 1
ATOM 798 O O . ASP A 1 97 ? -15.776 11.643 2.340 1.00 31.17 97 ASP A O 1
#

Secondary structure (DSSP, 8-state):
-HHHHHHHHHHHHHHHHTT---HHHHHHHHHHHHHHHHHHHHHHHHHHHHHTTSTT-----HHHHHHHTTTSHHHHHHHTT-SSHHHIIIIIT----